Protein AF-A0A1W1CYZ3-F1 (afdb_monomer_lite)

Sequence (72 aa):
MSIEELNKRYVGLNISINDKNFTVHKIEEFKNGVKVFIKEINSGKVIIISRNGEPIVLGIKECEDFLLGYRS

Secondary structure (DSSP, 8-state):
--HHHHHHHHTT-EEEETTEEEEEEEEEEETTEEEEEEEETTT--EEE-EETTEEP-B-HHHHHHHHTT---

Structure (mmCIF, N/CA/C/O backbone):
data_AF-A0A1W1CYZ3-F1
#
_entry.id   AF-A0A1W1CYZ3-F1
#
loop_
_atom_site.group_PDB
_atom_site.id
_atom_site.type_sym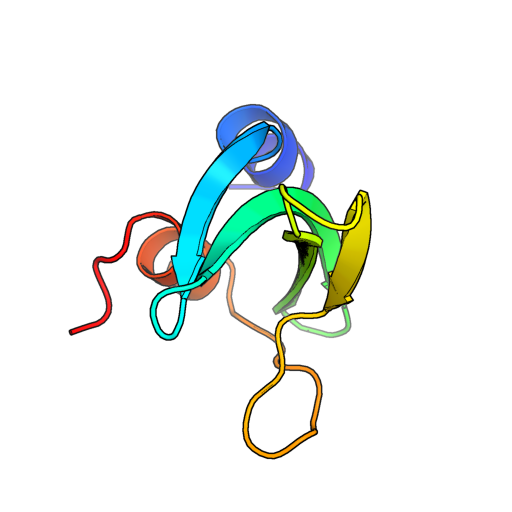bol
_atom_site.label_atom_id
_atom_site.label_alt_id
_atom_site.label_comp_id
_atom_site.label_asym_id
_atom_site.label_entity_id
_atom_site.label_seq_id
_atom_site.pdbx_PDB_ins_code
_atom_site.Cartn_x
_atom_site.Cartn_y
_atom_site.Cartn_z
_atom_site.occupancy
_atom_site.B_iso_or_equiv
_atom_site.auth_seq_id
_atom_site.auth_comp_id
_atom_site.auth_asym_id
_atom_site.auth_atom_id
_atom_site.pdbx_PDB_model_num
ATOM 1 N N . MET A 1 1 ? 7.323 2.343 -15.386 1.00 76.06 1 MET A N 1
ATOM 2 C CA . MET A 1 1 ? 6.603 2.941 -14.250 1.00 76.06 1 MET A CA 1
ATOM 3 C C . MET A 1 1 ? 7.560 2.977 -13.080 1.00 76.06 1 MET A C 1
ATOM 5 O O . MET A 1 1 ? 8.086 1.926 -12.735 1.00 76.06 1 MET A O 1
ATOM 9 N N . SER A 1 2 ? 7.843 4.162 -1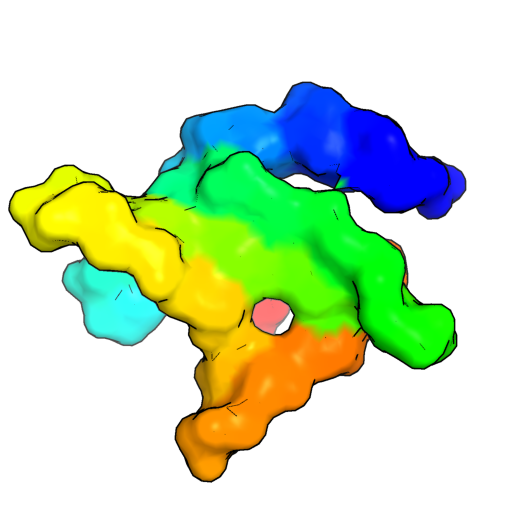2.552 1.00 87.81 2 SER A N 1
ATOM 10 C CA . SER A 1 2 ? 8.824 4.360 -11.470 1.00 87.81 2 SER A CA 1
ATOM 11 C C . SER A 1 2 ? 8.153 4.457 -10.094 1.00 87.81 2 SER A C 1
ATOM 13 O O . SER A 1 2 ? 6.953 4.714 -10.001 1.00 87.81 2 SER A O 1
ATOM 15 N N . ILE A 1 3 ? 8.925 4.322 -9.010 1.00 89.62 3 ILE A N 1
ATOM 16 C CA . ILE A 1 3 ? 8.430 4.484 -7.625 1.00 89.62 3 ILE A CA 1
ATOM 17 C C . ILE A 1 3 ? 7.810 5.866 -7.397 1.00 89.62 3 ILE A C 1
ATOM 19 O O . ILE A 1 3 ? 6.781 5.987 -6.735 1.00 89.62 3 ILE A O 1
ATOM 23 N N . GLU A 1 4 ? 8.392 6.915 -7.980 1.00 91.25 4 GLU A N 1
ATOM 24 C CA . GLU A 1 4 ? 7.818 8.264 -7.934 1.00 91.25 4 GLU A CA 1
ATOM 25 C C . GLU A 1 4 ? 6.444 8.348 -8.609 1.00 91.25 4 GLU A C 1
ATOM 27 O O . GLU A 1 4 ? 5.550 9.015 -8.092 1.00 91.25 4 GLU A O 1
ATOM 32 N N . GLU A 1 5 ? 6.245 7.658 -9.737 1.00 91.38 5 GLU A N 1
ATOM 33 C CA . GLU A 1 5 ? 4.936 7.616 -10.397 1.00 91.38 5 GLU A CA 1
ATOM 34 C C . GLU A 1 5 ? 3.910 6.860 -9.555 1.00 91.38 5 GLU A C 1
ATOM 36 O O . GLU A 1 5 ? 2.782 7.331 -9.422 1.00 91.38 5 GLU A O 1
ATOM 41 N N . LEU A 1 6 ? 4.299 5.732 -8.948 1.00 91.44 6 LEU A N 1
ATOM 42 C CA . LEU A 1 6 ? 3.436 4.998 -8.019 1.00 91.44 6 LEU A CA 1
ATOM 43 C C . LEU A 1 6 ? 2.999 5.894 -6.858 1.00 91.44 6 LEU A C 1
ATOM 45 O O . LEU A 1 6 ? 1.813 5.957 -6.546 1.00 91.44 6 LEU A O 1
ATOM 49 N N . ASN A 1 7 ? 3.937 6.624 -6.245 1.00 93.75 7 ASN A N 1
ATOM 50 C CA . ASN A 1 7 ? 3.603 7.531 -5.150 1.00 93.75 7 ASN A CA 1
ATOM 51 C C . ASN A 1 7 ? 2.655 8.643 -5.607 1.00 93.75 7 ASN A C 1
ATOM 53 O O . ASN A 1 7 ? 1.661 8.892 -4.937 1.00 93.75 7 ASN A O 1
ATOM 57 N N . LYS A 1 8 ? 2.907 9.271 -6.763 1.00 94.19 8 LYS A N 1
ATOM 58 C CA . LYS A 1 8 ? 2.025 10.318 -7.310 1.00 94.19 8 LYS A CA 1
ATOM 59 C C . LYS A 1 8 ? 0.607 9.826 -7.590 1.00 94.19 8 LYS A C 1
ATOM 61 O O . LYS A 1 8 ? -0.334 10.591 -7.419 1.00 94.19 8 LYS A O 1
ATOM 66 N N . ARG A 1 9 ? 0.457 8.586 -8.061 1.00 93.00 9 ARG A N 1
ATOM 67 C CA . ARG A 1 9 ? -0.848 8.019 -8.430 1.00 93.00 9 ARG A CA 1
ATOM 68 C C . ARG A 1 9 ? -1.632 7.503 -7.234 1.00 93.00 9 ARG A C 1
ATOM 70 O O . ARG A 1 9 ? -2.847 7.657 -7.206 1.00 93.00 9 ARG A O 1
ATOM 77 N N . TYR A 1 10 ? -0.948 6.860 -6.291 1.00 94.31 10 TYR A N 1
ATOM 78 C CA . TYR A 1 10 ? -1.614 6.032 -5.292 1.00 94.31 10 TYR A CA 1
ATOM 79 C C . TYR A 1 10 ? -1.518 6.558 -3.867 1.00 94.31 10 TYR A C 1
ATOM 81 O O . TYR A 1 10 ? -2.344 6.166 -3.051 1.00 94.31 10 TYR A O 1
ATOM 89 N N . VAL A 1 11 ? -0.572 7.439 -3.525 1.00 94.56 11 VAL A N 1
ATOM 90 C CA . VAL A 1 11 ? -0.568 8.052 -2.186 1.00 94.56 11 VAL A CA 1
ATOM 91 C C . VAL A 1 11 ? -1.834 8.890 -2.012 1.00 94.56 11 VAL A C 1
ATOM 93 O O . VAL A 1 11 ? -2.191 9.686 -2.875 1.00 94.56 11 VAL A O 1
ATOM 96 N N . GLY A 1 12 ? -2.527 8.691 -0.891 1.00 94.12 12 GLY A N 1
ATOM 97 C CA . GLY A 1 12 ? -3.843 9.276 -0.634 1.00 94.12 12 GLY A CA 1
ATOM 98 C C . GLY A 1 12 ? -5.022 8.424 -1.117 1.00 94.12 12 GLY A C 1
ATOM 99 O O . GLY A 1 12 ? -6.159 8.741 -0.776 1.00 94.12 12 GLY A O 1
ATOM 100 N N . LEU A 1 13 ? -4.782 7.328 -1.848 1.00 94.44 13 LEU A N 1
ATOM 101 C CA . LEU A 1 13 ? -5.835 6.386 -2.225 1.00 94.44 13 LEU A CA 1
ATOM 102 C C . LEU A 1 13 ? -6.389 5.691 -0.979 1.00 94.44 13 LEU A C 1
ATOM 104 O O . LEU A 1 13 ? -5.626 5.168 -0.162 1.00 94.44 13 LEU A O 1
ATOM 108 N N . ASN A 1 14 ? -7.713 5.644 -0.863 1.00 93.25 14 ASN A N 1
ATOM 109 C CA . ASN A 1 14 ? -8.384 4.855 0.161 1.00 93.25 14 ASN A CA 1
ATOM 110 C C . ASN A 1 14 ? -8.550 3.413 -0.316 1.00 93.25 14 ASN A C 1
ATOM 112 O O . ASN A 1 14 ? -9.071 3.169 -1.402 1.00 93.25 14 ASN A O 1
ATOM 116 N N . ILE A 1 15 ? -8.131 2.471 0.520 1.00 91.00 15 ILE A N 1
ATOM 117 C CA . ILE A 1 15 ? -8.222 1.033 0.282 1.00 91.00 15 ILE A CA 1
ATOM 118 C C . ILE A 1 15 ? -8.891 0.362 1.480 1.00 91.00 15 ILE A C 1
ATOM 120 O O . ILE A 1 15 ? -8.786 0.838 2.613 1.00 91.00 15 ILE A O 1
ATOM 124 N N . SER A 1 16 ? -9.559 -0.761 1.237 1.00 89.06 16 SER A N 1
ATOM 125 C CA . SER A 1 16 ? -10.198 -1.554 2.286 1.00 89.06 16 SER A CA 1
ATOM 126 C C . SER A 1 16 ? -9.546 -2.933 2.348 1.00 89.06 16 SER A C 1
ATOM 128 O O . SER A 1 16 ? -9.423 -3.608 1.329 1.00 89.06 16 SER A O 1
ATOM 130 N N . ILE A 1 17 ? -9.071 -3.331 3.528 1.00 86.06 17 ILE A N 1
ATOM 131 C CA . ILE A 1 17 ? -8.388 -4.610 3.765 1.00 86.06 17 ILE A CA 1
ATOM 132 C C . ILE A 1 17 ? -8.988 -5.226 5.030 1.00 86.06 17 ILE A C 1
ATOM 134 O O . ILE A 1 17 ? -8.929 -4.603 6.089 1.00 86.06 17 ILE A O 1
ATOM 138 N N . ASN A 1 18 ? -9.522 -6.452 4.946 1.00 83.94 18 ASN A N 1
ATOM 139 C CA . ASN A 1 18 ? -10.154 -7.163 6.073 1.00 83.94 18 ASN A CA 1
ATOM 140 C C . ASN A 1 18 ? -11.179 -6.290 6.831 1.00 83.94 18 ASN A C 1
ATOM 142 O O . ASN A 1 18 ? -11.063 -6.117 8.046 1.00 83.94 18 ASN A O 1
ATOM 146 N N . ASP A 1 19 ? -12.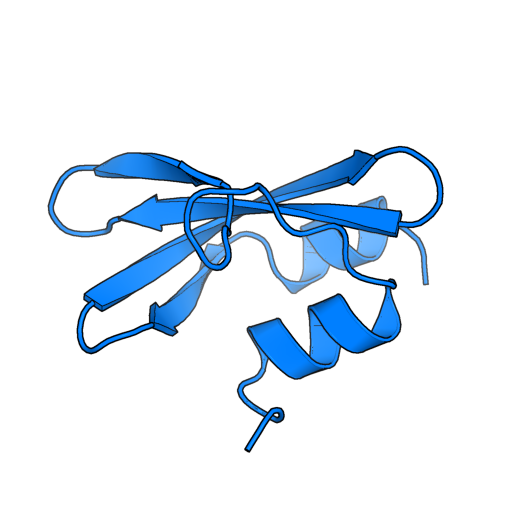107 -5.667 6.094 1.00 85.25 19 ASP A N 1
ATOM 147 C CA . ASP A 1 19 ? -13.159 -4.773 6.618 1.00 85.25 19 ASP A CA 1
ATOM 148 C C . ASP A 1 19 ? -12.653 -3.512 7.342 1.00 85.25 19 ASP A C 1
ATOM 150 O O . ASP A 1 19 ? -13.405 -2.813 8.025 1.00 85.25 19 ASP A O 1
ATOM 154 N N . LYS A 1 20 ? -11.367 -3.180 7.187 1.00 89.00 20 LYS A N 1
ATOM 155 C CA . LYS A 1 20 ? -10.767 -1.956 7.720 1.00 89.00 20 LYS A CA 1
ATOM 156 C C . LYS A 1 20 ? -10.354 -1.025 6.595 1.00 89.00 20 LYS A C 1
ATOM 158 O O . LYS A 1 20 ? -9.748 -1.444 5.612 1.00 89.00 20 LYS A O 1
ATOM 163 N N . ASN A 1 21 ? -10.637 0.260 6.786 1.00 91.69 21 ASN A N 1
ATOM 164 C CA . ASN A 1 21 ? -10.295 1.298 5.824 1.00 91.69 21 ASN A CA 1
ATOM 165 C C . ASN A 1 21 ? -8.940 1.926 6.149 1.00 91.69 21 ASN A C 1
ATOM 167 O O . ASN A 1 21 ? -8.679 2.375 7.273 1.00 91.69 21 ASN A O 1
ATOM 171 N N . PHE A 1 22 ? -8.104 2.000 5.124 1.00 94.38 22 PHE A N 1
ATOM 172 C CA . PHE A 1 22 ? -6.785 2.597 5.176 1.00 94.38 22 PHE A CA 1
ATOM 173 C C . PHE A 1 22 ? -6.611 3.589 4.032 1.00 94.38 22 PHE A C 1
ATOM 175 O O . PHE A 1 22 ? -7.288 3.516 3.012 1.00 94.38 22 PHE A O 1
ATOM 182 N N . THR A 1 23 ? -5.645 4.479 4.182 1.00 95.75 23 THR A N 1
ATOM 183 C CA . THR A 1 23 ? -5.167 5.356 3.119 1.00 95.75 23 THR A CA 1
ATOM 184 C C . THR A 1 23 ? -3.721 4.996 2.812 1.00 95.75 23 THR A C 1
ATOM 186 O O . THR A 1 23 ? -2.914 4.832 3.729 1.00 95.75 23 THR A O 1
ATOM 189 N N . VAL A 1 24 ? -3.356 4.882 1.539 1.00 95.50 24 VAL A N 1
ATOM 190 C CA . VAL A 1 24 ? -1.956 4.693 1.142 1.00 95.50 24 VAL A CA 1
ATOM 191 C C . VAL A 1 24 ? -1.152 5.910 1.592 1.00 95.50 24 VAL A C 1
ATOM 193 O O . VAL A 1 24 ? -1.419 7.039 1.183 1.00 95.50 24 VAL A O 1
ATOM 196 N N . HIS A 1 25 ? -0.172 5.680 2.458 1.00 95.81 25 HIS A N 1
ATOM 197 C CA . HIS A 1 25 ? 0.655 6.727 3.045 1.00 95.81 25 HIS A CA 1
ATOM 198 C C . HIS A 1 25 ? 1.936 6.960 2.246 1.00 95.81 25 HIS A C 1
ATOM 200 O O . HIS A 1 25 ? 2.318 8.105 2.021 1.00 95.81 25 HIS A O 1
ATOM 206 N N . LYS A 1 26 ? 2.606 5.876 1.839 1.00 95.31 26 LYS A N 1
ATOM 207 C CA . LYS A 1 26 ? 3.884 5.926 1.121 1.00 95.31 26 LYS A CA 1
ATOM 208 C C . LYS A 1 26 ? 4.141 4.605 0.407 1.00 95.31 26 LYS A C 1
ATOM 210 O O . LYS A 1 26 ? 3.796 3.545 0.928 1.00 95.31 26 LYS A O 1
ATOM 215 N N . ILE A 1 27 ? 4.785 4.660 -0.750 1.00 94.81 27 ILE A N 1
ATOM 216 C CA . ILE A 1 27 ? 5.316 3.487 -1.446 1.00 94.81 27 ILE A CA 1
ATOM 217 C C . ILE A 1 27 ? 6.830 3.656 -1.531 1.00 94.81 27 ILE A C 1
ATOM 219 O O . ILE A 1 27 ? 7.322 4.703 -1.941 1.00 94.81 27 ILE A O 1
ATOM 223 N N . GLU A 1 28 ? 7.582 2.645 -1.125 1.00 94.06 28 GLU A N 1
ATOM 224 C CA . GLU A 1 28 ? 9.041 2.723 -1.064 1.00 94.06 28 GLU A CA 1
ATOM 225 C C . GLU A 1 28 ? 9.678 1.532 -1.758 1.00 94.06 28 GLU A C 1
ATOM 227 O O . GLU A 1 28 ? 9.182 0.410 -1.653 1.00 94.06 28 GLU A O 1
ATOM 232 N N . GLU A 1 29 ? 10.788 1.775 -2.450 1.00 92.88 29 GLU A N 1
ATOM 233 C CA . GLU A 1 29 ? 11.601 0.695 -2.991 1.00 92.88 29 GLU A CA 1
ATOM 234 C C . GLU A 1 29 ? 12.210 -0.114 -1.847 1.00 92.88 29 GLU A C 1
ATOM 236 O O . GLU A 1 29 ? 12.722 0.427 -0.864 1.00 92.88 29 GLU A O 1
ATOM 241 N N . PHE A 1 30 ? 12.144 -1.434 -1.964 1.00 91.06 30 PHE A N 1
ATOM 242 C CA . PHE A 1 30 ? 12.785 -2.328 -1.021 1.00 91.06 30 PHE A CA 1
ATOM 243 C C . PHE A 1 30 ? 13.270 -3.586 -1.731 1.00 91.06 30 PHE A C 1
ATOM 245 O O . PHE A 1 30 ? 12.470 -4.400 -2.198 1.00 91.06 30 PHE A O 1
ATOM 252 N N . LYS A 1 31 ? 14.594 -3.783 -1.744 1.00 87.00 31 LYS A N 1
ATOM 253 C CA . LYS A 1 31 ? 15.254 -4.869 -2.484 1.00 87.00 31 LYS A CA 1
ATOM 254 C C . LYS A 1 31 ? 14.830 -4.830 -3.963 1.00 87.00 31 LYS A C 1
ATOM 256 O O . LYS A 1 31 ? 15.048 -3.825 -4.617 1.00 87.00 31 LYS A O 1
ATOM 261 N N . ASN A 1 32 ? 14.198 -5.892 -4.463 1.00 86.88 32 ASN A N 1
ATOM 262 C CA . ASN A 1 32 ? 13.803 -6.041 -5.868 1.00 86.88 32 ASN A CA 1
ATOM 263 C C . ASN A 1 32 ? 12.321 -5.697 -6.118 1.00 86.88 32 ASN A C 1
ATOM 265 O O . ASN A 1 32 ? 11.731 -6.173 -7.085 1.00 86.88 32 ASN A O 1
ATOM 269 N N . GLY A 1 33 ? 11.689 -4.936 -5.225 1.00 91.06 33 GLY A N 1
ATOM 270 C CA . GLY A 1 33 ? 10.277 -4.585 -5.329 1.00 91.06 33 GLY A CA 1
ATOM 271 C C . GLY A 1 33 ? 9.927 -3.391 -4.454 1.00 91.06 33 GLY A C 1
ATOM 272 O O . GLY A 1 33 ? 10.768 -2.534 -4.190 1.00 91.06 33 GLY A O 1
ATOM 273 N N . VAL A 1 34 ? 8.679 -3.334 -3.997 1.00 92.69 34 VAL A N 1
ATOM 274 C CA . VAL A 1 34 ? 8.147 -2.206 -3.235 1.00 92.69 34 VAL A CA 1
ATOM 275 C C . VAL A 1 34 ? 7.472 -2.647 -1.949 1.00 92.69 34 VAL A C 1
ATOM 277 O O . VAL A 1 34 ? 6.828 -3.696 -1.878 1.00 92.69 34 VAL A O 1
ATOM 280 N N . LYS A 1 35 ? 7.597 -1.799 -0.932 1.00 94.44 35 LYS A N 1
ATOM 281 C CA . LYS A 1 35 ? 6.800 -1.837 0.290 1.00 94.44 35 LYS A CA 1
ATOM 282 C C . LYS A 1 35 ? 5.751 -0.747 0.236 1.00 94.44 35 LYS A C 1
ATOM 284 O O . LYS A 1 35 ? 6.026 0.377 -0.180 1.00 94.44 35 LYS A O 1
ATOM 289 N N . VAL A 1 36 ? 4.564 -1.079 0.719 1.00 94.38 36 VAL A N 1
ATOM 290 C CA . VAL A 1 36 ? 3.449 -0.144 0.799 1.00 94.38 36 VAL A CA 1
ATOM 291 C C . VAL A 1 36 ? 3.143 0.120 2.264 1.00 94.38 36 VAL A C 1
ATOM 293 O O . VAL A 1 36 ? 2.864 -0.797 3.041 1.00 94.38 36 VAL A O 1
ATOM 296 N N . PHE A 1 37 ? 3.216 1.391 2.631 1.00 95.00 37 PHE A N 1
ATOM 297 C CA . PHE A 1 37 ? 2.839 1.905 3.933 1.00 95.00 37 PHE A CA 1
ATOM 298 C C . PHE A 1 37 ? 1.419 2.437 3.835 1.00 95.00 37 PHE A C 1
ATOM 300 O O . PHE A 1 37 ? 1.104 3.248 2.961 1.00 95.00 37 PHE A O 1
ATOM 307 N N . ILE A 1 38 ? 0.570 1.999 4.750 1.00 94.88 38 ILE A N 1
ATOM 308 C CA . ILE A 1 38 ? -0.842 2.351 4.808 1.00 94.88 38 ILE A CA 1
ATOM 309 C C . ILE A 1 38 ? -1.143 2.968 6.170 1.00 94.88 38 ILE A C 1
ATOM 311 O O . ILE A 1 38 ? -0.564 2.587 7.186 1.00 94.88 38 ILE A O 1
ATOM 315 N N . LYS A 1 39 ? -2.033 3.950 6.193 1.00 95.75 39 LYS A N 1
ATOM 316 C CA . LYS A 1 39 ? -2.472 4.652 7.393 1.00 95.75 39 LYS A CA 1
ATOM 317 C C . LYS A 1 39 ? -3.909 4.261 7.691 1.00 95.75 39 LYS A C 1
ATOM 319 O O . LYS A 1 39 ? -4.778 4.465 6.853 1.00 95.75 39 LYS A O 1
ATOM 324 N N . GLU A 1 40 ? -4.165 3.698 8.864 1.00 94.25 40 GLU A N 1
ATOM 325 C CA . GLU A 1 40 ? -5.529 3.395 9.306 1.00 94.25 40 GLU A CA 1
ATOM 326 C C . GLU A 1 40 ? -6.292 4.706 9.529 1.00 94.25 40 GLU A C 1
ATOM 328 O O . GLU A 1 40 ? -5.801 5.599 10.223 1.00 94.25 40 GLU A O 1
ATOM 333 N N . ILE A 1 41 ? -7.484 4.836 8.939 1.00 90.31 41 ILE A N 1
ATOM 334 C CA . ILE A 1 41 ? -8.236 6.103 8.953 1.00 90.31 41 ILE A CA 1
ATOM 335 C C . ILE A 1 41 ? -8.702 6.455 10.371 1.00 90.31 41 ILE A C 1
ATOM 337 O O . ILE A 1 41 ? -8.614 7.608 10.781 1.00 90.31 41 ILE A O 1
ATOM 341 N N . ASN A 1 42 ? -9.139 5.456 11.142 1.00 89.06 42 ASN A N 1
ATOM 342 C CA . ASN A 1 42 ? -9.724 5.676 12.467 1.00 89.06 42 ASN A CA 1
ATOM 343 C C . ASN A 1 42 ? -8.680 6.014 13.542 1.00 89.06 42 ASN A C 1
ATOM 345 O O . ASN A 1 42 ? -8.927 6.857 14.398 1.00 89.06 42 ASN A O 1
ATOM 349 N N . SER A 1 43 ? -7.522 5.346 13.522 1.00 90.38 43 SER A N 1
ATOM 350 C CA . SER A 1 43 ? -6.477 5.512 14.545 1.00 90.38 43 SER A CA 1
ATOM 351 C C . SER A 1 43 ? -5.346 6.447 14.112 1.00 90.38 43 SER A C 1
ATOM 353 O O . SER A 1 43 ? -4.534 6.866 14.933 1.00 90.38 43 SER A O 1
ATOM 355 N N . GLY A 1 44 ? -5.237 6.734 12.812 1.00 91.12 44 GLY A N 1
ATOM 356 C CA . GLY A 1 44 ? -4.109 7.451 12.228 1.00 91.12 44 GLY A CA 1
ATOM 357 C C . GLY A 1 44 ? -2.793 6.668 12.232 1.00 91.12 44 GLY A C 1
ATOM 358 O O . GLY A 1 44 ? -1.767 7.216 11.820 1.00 91.12 44 GLY A O 1
ATOM 359 N N . LYS A 1 45 ? -2.797 5.404 12.676 1.00 93.56 45 LYS A N 1
ATOM 360 C CA . LYS A 1 45 ? -1.602 4.565 12.778 1.00 93.56 45 LYS A CA 1
ATOM 361 C C . LYS A 1 45 ? -1.103 4.175 11.390 1.00 93.56 45 LYS A C 1
ATOM 363 O O . LYS A 1 45 ? -1.859 3.642 10.580 1.00 93.56 45 LYS A O 1
ATOM 368 N N . VAL A 1 46 ? 0.187 4.392 11.141 1.00 94.25 46 VAL A N 1
ATOM 369 C CA . VAL A 1 46 ? 0.863 3.915 9.930 1.00 94.25 46 VAL A CA 1
ATOM 370 C C . VAL A 1 46 ? 1.392 2.505 10.173 1.00 94.25 46 VAL A C 1
ATOM 372 O O . VAL A 1 46 ? 2.079 2.248 11.163 1.00 94.25 46 VAL A O 1
ATOM 375 N N . ILE A 1 47 ? 1.066 1.591 9.267 1.00 92.75 47 ILE A N 1
ATOM 376 C CA . ILE A 1 47 ? 1.530 0.205 9.255 1.00 92.75 47 ILE A CA 1
ATOM 377 C C . ILE A 1 47 ? 2.020 -0.160 7.851 1.00 92.75 47 ILE A C 1
ATOM 379 O O . ILE A 1 47 ? 1.672 0.486 6.865 1.00 92.75 47 ILE A O 1
ATOM 383 N N . ILE A 1 48 ? 2.844 -1.197 7.756 1.00 93.25 48 ILE A N 1
ATOM 384 C CA . ILE A 1 48 ? 3.284 -1.757 6.473 1.00 93.25 48 ILE A CA 1
ATOM 385 C C . ILE A 1 48 ? 2.349 -2.908 6.124 1.00 93.25 48 ILE A C 1
ATOM 387 O O . ILE A 1 48 ? 1.952 -3.662 7.016 1.00 93.25 48 ILE A O 1
ATOM 391 N N . ILE A 1 49 ? 2.027 -3.070 4.841 1.00 89.25 49 ILE A N 1
ATOM 392 C CA . ILE A 1 49 ? 1.282 -4.249 4.404 1.00 89.25 49 ILE A CA 1
ATOM 393 C C . ILE A 1 49 ? 2.122 -5.500 4.679 1.00 89.25 49 ILE A C 1
ATOM 395 O O . ILE A 1 49 ? 3.273 -5.622 4.255 1.00 89.25 49 ILE A O 1
ATOM 399 N N . SER A 1 50 ? 1.530 -6.433 5.411 1.00 88.12 50 SER A N 1
ATOM 400 C CA . SER A 1 50 ? 2.146 -7.693 5.799 1.00 88.12 50 SER A CA 1
ATOM 401 C C . SER A 1 50 ? 1.195 -8.857 5.547 1.00 88.12 50 SER A C 1
ATOM 403 O O . SER A 1 50 ? -0.027 -8.702 5.545 1.00 88.12 50 SER A O 1
ATOM 405 N N . ARG A 1 51 ? 1.765 -10.040 5.323 1.00 83.31 51 ARG A N 1
ATOM 406 C CA . ARG A 1 51 ? 1.041 -11.306 5.200 1.00 83.31 51 ARG A CA 1
ATOM 407 C C . ARG A 1 51 ? 1.656 -12.272 6.199 1.00 83.31 51 ARG A C 1
ATOM 409 O O . ARG A 1 51 ? 2.870 -12.407 6.245 1.00 83.31 51 ARG A O 1
ATOM 416 N N . ASN A 1 52 ? 0.825 -12.906 7.025 1.00 82.62 52 ASN A N 1
ATOM 417 C CA . ASN A 1 52 ? 1.276 -13.796 8.104 1.00 82.62 52 ASN A CA 1
ATOM 418 C C . ASN A 1 52 ? 2.274 -13.134 9.080 1.00 82.62 52 ASN A C 1
ATOM 420 O O . ASN A 1 52 ? 3.163 -13.788 9.607 1.00 82.62 52 ASN A O 1
ATOM 424 N N . GLY A 1 53 ? 2.132 -11.823 9.313 1.00 81.56 53 GLY A N 1
ATOM 425 C CA . GLY A 1 53 ? 3.018 -11.057 10.196 1.00 81.56 53 GLY A CA 1
ATOM 426 C C . GLY A 1 53 ? 4.315 -10.570 9.544 1.00 81.56 53 GLY A C 1
ATOM 427 O O . GLY A 1 53 ? 4.999 -9.734 10.131 1.00 81.56 53 GLY A O 1
ATOM 428 N N . GLU A 1 54 ? 4.624 -10.999 8.319 1.00 85.56 54 GLU A N 1
ATOM 429 C CA . GLU A 1 54 ? 5.831 -10.586 7.603 1.00 85.56 54 GLU A CA 1
ATOM 430 C C . GLU A 1 54 ? 5.529 -9.498 6.559 1.00 85.56 54 GLU A C 1
ATOM 432 O O . GLU A 1 54 ? 4.557 -9.626 5.806 1.00 85.56 54 GLU A O 1
ATOM 437 N N . PRO A 1 55 ? 6.325 -8.412 6.482 1.00 86.75 55 PRO A N 1
ATOM 438 C CA . PRO A 1 55 ? 6.160 -7.383 5.458 1.00 86.75 55 PRO A CA 1
ATOM 439 C C . PRO A 1 55 ? 6.248 -7.976 4.052 1.00 86.75 55 PRO A C 1
ATOM 441 O O . PRO A 1 55 ? 7.237 -8.632 3.718 1.00 86.75 55 PRO A O 1
ATOM 444 N N . ILE A 1 56 ? 5.253 -7.698 3.211 1.00 90.62 56 ILE A N 1
ATOM 445 C CA . ILE A 1 56 ? 5.293 -8.149 1.820 1.00 90.62 56 ILE A CA 1
ATOM 446 C C . ILE A 1 56 ? 6.143 -7.199 0.977 1.00 90.62 56 ILE A C 1
ATOM 448 O O . ILE A 1 56 ? 6.164 -5.986 1.199 1.00 90.62 56 ILE A O 1
ATOM 452 N N . VAL A 1 57 ? 6.842 -7.764 -0.003 1.00 92.19 57 VAL A N 1
ATOM 453 C CA . VAL A 1 57 ? 7.538 -7.015 -1.050 1.00 92.19 57 VAL A CA 1
ATOM 454 C C . VAL A 1 57 ? 6.843 -7.360 -2.356 1.00 92.19 57 VAL A C 1
ATOM 456 O O . VAL A 1 57 ? 6.816 -8.525 -2.744 1.00 92.19 57 VAL A O 1
ATOM 459 N N . LEU A 1 58 ? 6.236 -6.364 -2.992 1.00 90.75 58 LEU A N 1
ATOM 460 C CA . LEU A 1 58 ? 5.467 -6.534 -4.223 1.00 90.75 58 LEU A CA 1
ATOM 461 C C . LEU A 1 58 ? 6.294 -6.083 -5.426 1.00 90.75 58 LEU A C 1
ATOM 463 O O . LEU A 1 58 ? 7.030 -5.101 -5.334 1.00 90.75 58 LEU A O 1
ATOM 467 N N . GLY A 1 59 ? 6.150 -6.738 -6.577 1.00 92.19 59 GLY A N 1
ATOM 468 C CA . GLY A 1 59 ? 6.544 -6.115 -7.839 1.00 92.19 59 GLY A CA 1
ATOM 469 C C . GLY A 1 59 ? 5.711 -4.855 -8.115 1.00 92.19 59 GLY A C 1
ATOM 470 O O . GLY A 1 59 ? 4.622 -4.686 -7.570 1.00 92.19 59 GLY A O 1
ATOM 471 N N . ILE A 1 60 ? 6.186 -3.973 -9.000 1.00 90.31 60 ILE A N 1
ATOM 472 C CA . ILE A 1 60 ? 5.474 -2.725 -9.350 1.00 90.31 60 ILE A CA 1
ATOM 473 C C . ILE A 1 60 ? 4.042 -3.005 -9.826 1.00 90.31 60 ILE A C 1
ATOM 475 O O . ILE A 1 60 ? 3.100 -2.383 -9.345 1.00 90.31 60 ILE A O 1
ATOM 479 N N . LYS A 1 61 ? 3.875 -3.981 -10.724 1.00 89.25 61 LYS A N 1
ATOM 480 C CA . LYS A 1 61 ? 2.559 -4.366 -11.245 1.00 89.25 61 LYS A CA 1
ATOM 481 C C . LYS A 1 61 ? 1.673 -4.999 -10.168 1.00 89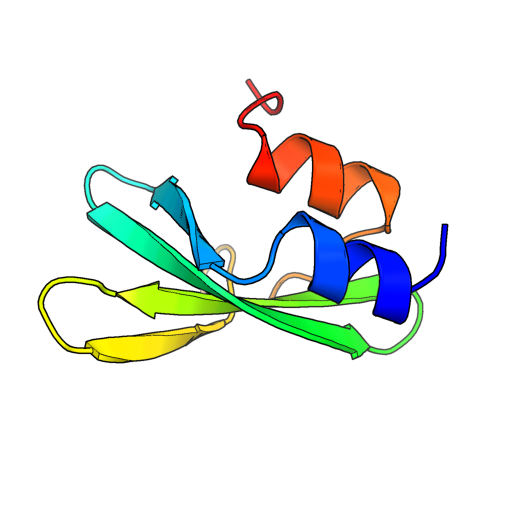.25 61 LYS A C 1
ATOM 483 O O . LYS A 1 61 ? 0.512 -4.645 -10.046 1.00 89.25 61 LYS A O 1
ATOM 488 N N . GLU A 1 62 ? 2.238 -5.874 -9.338 1.00 89.88 62 GLU A N 1
ATOM 489 C CA . GLU A 1 62 ? 1.493 -6.504 -8.242 1.00 89.88 62 GLU A CA 1
ATOM 490 C C . GLU A 1 62 ? 1.041 -5.495 -7.181 1.00 89.88 62 GLU A C 1
ATOM 492 O O . GLU A 1 62 ? -0.005 -5.682 -6.566 1.00 89.88 62 GLU A O 1
ATOM 497 N N . CYS A 1 63 ? 1.830 -4.440 -6.956 1.00 90.94 63 CYS A N 1
ATOM 498 C CA . CYS A 1 63 ? 1.462 -3.318 -6.102 1.00 90.94 63 CYS A CA 1
ATOM 499 C C . CYS A 1 63 ? 0.234 -2.595 -6.660 1.00 90.94 63 CYS A C 1
ATOM 501 O O . CYS A 1 63 ? -0.725 -2.377 -5.929 1.00 90.94 63 CYS A O 1
ATOM 503 N N . GLU A 1 64 ? 0.232 -2.288 -7.957 1.00 90.75 64 GLU A N 1
ATOM 504 C CA . GLU A 1 64 ? -0.902 -1.652 -8.630 1.00 90.75 64 GLU A CA 1
ATOM 505 C C . GLU A 1 64 ? -2.166 -2.524 -8.575 1.00 90.75 64 GLU A C 1
ATOM 507 O O . GLU A 1 64 ? -3.210 -2.057 -8.119 1.00 90.75 64 GLU A O 1
ATOM 512 N N . ASP A 1 65 ? -2.055 -3.808 -8.929 1.00 90.44 65 ASP A N 1
ATOM 513 C CA . ASP A 1 65 ? -3.175 -4.756 -8.871 1.00 90.44 65 ASP A CA 1
ATOM 514 C C . ASP A 1 65 ? -3.736 -4.893 -7.446 1.00 90.44 65 ASP A C 1
ATOM 516 O O . ASP A 1 65 ? -4.949 -4.974 -7.248 1.00 90.44 65 ASP A O 1
ATOM 520 N N . PHE A 1 66 ? -2.860 -4.898 -6.437 1.00 88.81 66 PHE A N 1
ATOM 521 C CA . PHE A 1 66 ? -3.260 -4.942 -5.033 1.00 88.81 66 PHE A CA 1
ATOM 522 C C . PHE A 1 66 ? -3.998 -3.665 -4.608 1.00 88.81 66 PHE A C 1
ATOM 524 O O . PHE A 1 66 ? -5.061 -3.742 -3.996 1.00 88.81 66 PHE A O 1
ATOM 531 N N . LEU A 1 67 ? -3.447 -2.493 -4.931 1.00 89.44 67 LEU A N 1
ATOM 532 C CA . LEU A 1 67 ? -3.998 -1.195 -4.532 1.00 89.44 67 LEU A CA 1
ATOM 533 C C . LEU A 1 67 ? -5.351 -0.903 -5.183 1.00 89.44 67 LEU A C 1
ATOM 535 O O . LEU A 1 67 ? -6.197 -0.256 -4.570 1.00 89.44 67 LEU A O 1
ATOM 539 N N . LEU A 1 68 ? -5.560 -1.399 -6.401 1.00 88.75 68 LEU A N 1
ATOM 540 C CA . LEU A 1 68 ? -6.811 -1.250 -7.141 1.00 88.75 68 LEU A CA 1
ATOM 541 C C . LEU A 1 68 ? -7.838 -2.348 -6.822 1.00 88.75 68 LEU A C 1
ATOM 543 O O . LEU A 1 68 ? -8.945 -2.316 -7.352 1.00 88.75 68 LEU A O 1
ATOM 547 N N . GLY A 1 69 ? -7.498 -3.308 -5.954 1.00 83.19 69 GLY A N 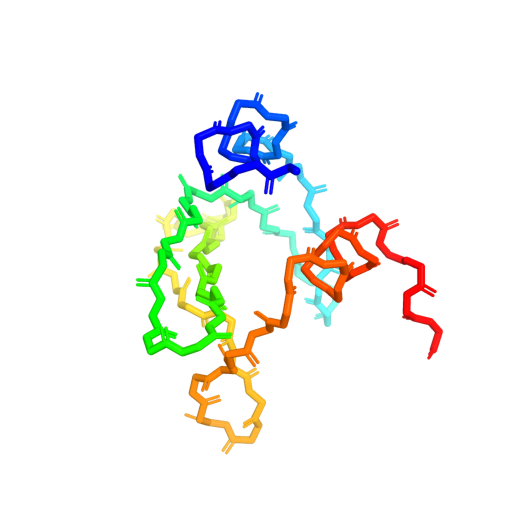1
ATOM 548 C CA . GLY A 1 69 ? -8.398 -4.400 -5.579 1.00 83.19 69 GLY A CA 1
ATOM 549 C C . GLY A 1 69 ? -8.627 -5.424 -6.695 1.00 83.19 69 GLY A C 1
ATOM 550 O O . GLY A 1 69 ? -9.600 -6.170 -6.645 1.00 83.19 69 GLY A O 1
ATOM 551 N N . T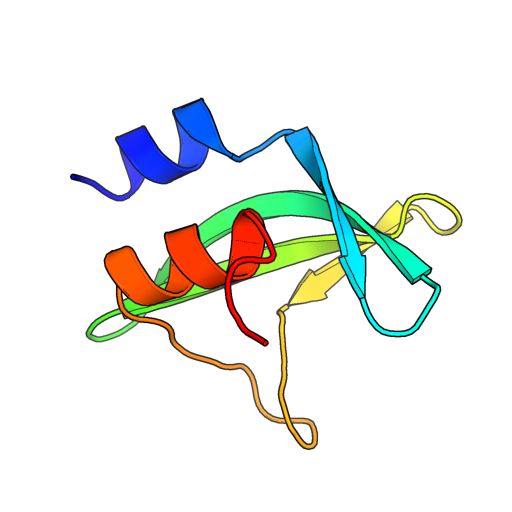YR A 1 70 ? -7.742 -5.488 -7.696 1.00 76.69 70 TYR A N 1
ATOM 552 C CA . TYR A 1 70 ? -7.822 -6.465 -8.789 1.00 76.69 70 TYR A CA 1
ATOM 553 C C . TYR A 1 70 ? -7.332 -7.863 -8.392 1.00 76.69 70 TYR A C 1
ATOM 555 O O . TYR A 1 70 ? -7.541 -8.822 -9.135 1.00 76.69 70 TYR A O 1
ATOM 563 N N . ARG A 1 71 ? -6.709 -8.014 -7.216 1.00 54.72 71 ARG A N 1
ATOM 564 C CA . ARG A 1 71 ? -6.431 -9.332 -6.632 1.00 54.72 71 ARG A CA 1
ATOM 565 C C . ARG A 1 71 ? -7.693 -9.901 -5.981 1.00 54.72 71 ARG A C 1
ATOM 567 O O . ARG A 1 71 ? -7.989 -9.592 -4.829 1.00 54.72 71 ARG A O 1
ATOM 574 N N . SER A 1 72 ? -8.408 -10.710 -6.767 1.00 40.84 72 SER A N 1
ATOM 575 C CA . SER A 1 72 ? -9.385 -11.712 -6.308 1.00 40.84 72 SER A CA 1
ATOM 576 C C . SER A 1 72 ? -8.701 -12.862 -5.571 1.00 40.84 72 SER A C 1
ATOM 578 O O . SER A 1 72 ? -7.548 -13.190 -5.943 1.00 40.84 72 SER A O 1
#

Radius of gyration: 11.36 Å; chains: 1; bounding box: 28×24×29 Å

Foldseek 3Di:
DDLVVCCVVAQQQWDADPNFIWGFHGWDDDDQAIWTWIAGPPPRDIDIDDDPPHHDGDHPVRVVCVSVVVPD

Organism: NCBI:txid652676

pLDDT: mean 89.34, std 8.25, range [40.84, 95.81]